Protein AF-A0A9D6VCC1-F1 (afdb_monomer)

Solvent-accessible surface area (backbone atoms only — not comparable to full-atom values): 8239 Å² total; per-residue (Å²): 127,81,84,72,57,68,67,58,56,52,49,52,53,50,49,52,58,48,49,54,53,50,43,65,62,48,61,59,62,70,63,57,88,61,86,64,88,93,74,72,74,78,80,61,30,59,60,50,24,53,55,35,50,54,49,40,58,56,40,50,55,49,25,52,51,40,66,73,38,88,84,47,63,76,58,48,32,61,27,40,44,31,45,36,54,28,47,48,44,54,25,48,55,24,45,44,53,32,51,28,71,74,70,38,72,79,76,58,47,70,68,57,52,55,51,53,47,53,52,32,52,54,32,45,53,52,24,48,54,37,48,54,52,38,54,52,50,59,55,54,79,66,54,77,84,86,127

Sequence (147 aa):
MPDLPDELIRINSILHEYVAIHDAIFKFAWRKAIPIPGLFKPTDFGAHFKGLSRLVSKLAALSSALKENAEALEGSHQYAAALLDTIQALREICRRFYEKSQGHLSKYPMAEYNADLKVYEGLLNKCQELGVALNRQLHKDSVPPEN

Nearest PDB structures (foldseek):
  2hfi-assembly1_A  TM=5.294E-01  e=3.316E+00  Bacillus subtilis
  8dt0-assembly1_A  TM=5.222E-01  e=4.121E+00  synthetic construct
  8dt0-assembly2_B  TM=4.570E-01  e=2.033E+00  synthetic construct
  2im8-assembly1_A  TM=3.811E-01  e=3.140E+00  Bacillus subtilis

Radius of gyration: 18.37 Å; Cα contacts (8 Å, |Δi|>4): 101; chains: 1; bounding box: 48×26×66 Å

Structure (mmCIF, N/CA/C/O backbone):
data_AF-A0A9D6VCC1-F1
#
_entry.id   AF-A0A9D6VCC1-F1
#
loop_
_atom_site.group_PDB
_atom_site.id
_atom_site.type_symbol
_atom_site.label_atom_id
_atom_site.label_alt_id
_atom_site.label_comp_id
_atom_site.label_asym_id
_atom_site.label_entity_id
_atom_site.label_seq_id
_atom_site.pdbx_PDB_ins_code
_atom_site.Cartn_x
_atom_site.Cartn_y
_atom_site.Cartn_z
_atom_site.occupancy
_atom_site.B_iso_or_equiv
_atom_site.auth_seq_id
_atom_site.auth_comp_id
_atom_site.auth_asym_id
_atom_site.auth_atom_id
_atom_site.pdbx_PDB_model_num
ATOM 1 N N . MET A 1 1 ? -8.879 -8.492 27.481 1.00 44.53 1 MET A N 1
ATOM 2 C CA . MET A 1 1 ? -8.611 -7.723 26.251 1.00 44.53 1 MET A CA 1
ATOM 3 C C . MET A 1 1 ? -9.981 -7.411 25.686 1.00 44.53 1 MET A C 1
ATOM 5 O O . MET A 1 1 ? -10.725 -8.377 25.561 1.00 44.53 1 MET A O 1
ATOM 9 N N . PRO A 1 2 ? -10.384 -6.145 25.497 1.00 50.12 2 PRO A N 1
ATOM 10 C CA . PRO A 1 2 ? -11.652 -5.879 24.825 1.00 50.12 2 PRO A CA 1
ATOM 11 C C . PRO A 1 2 ? -11.616 -6.564 23.456 1.00 50.12 2 PRO A C 1
ATOM 13 O O . PRO A 1 2 ? -10.573 -6.548 22.792 1.00 50.12 2 PRO A O 1
ATOM 16 N N . ASP A 1 3 ? -12.708 -7.229 23.086 1.00 62.19 3 ASP A N 1
ATOM 17 C CA . ASP A 1 3 ? -12.829 -7.822 21.759 1.00 62.19 3 ASP A CA 1
ATOM 18 C C . ASP A 1 3 ? -12.707 -6.692 20.731 1.00 62.19 3 ASP A C 1
ATOM 20 O O . ASP A 1 3 ? -13.475 -5.730 20.737 1.00 62.19 3 ASP A O 1
ATOM 24 N N . LEU A 1 4 ? -11.666 -6.762 19.898 1.00 67.44 4 LEU A N 1
ATOM 25 C CA . LEU A 1 4 ? -11.484 -5.821 18.799 1.00 67.44 4 LEU A CA 1
ATOM 26 C C . LEU A 1 4 ? -12.641 -6.006 17.808 1.00 67.44 4 LEU A C 1
ATOM 28 O O . LEU A 1 4 ? -12.948 -7.152 17.478 1.00 67.44 4 LEU A O 1
ATOM 32 N N . PRO A 1 5 ? -13.224 -4.919 17.275 1.00 79.31 5 PRO A N 1
ATOM 33 C CA . PRO A 1 5 ? -14.204 -5.004 16.200 1.00 79.31 5 PRO A CA 1
ATOM 34 C C . PRO A 1 5 ? -13.707 -5.900 15.058 1.00 79.31 5 PRO A C 1
ATOM 36 O O . PRO A 1 5 ? -12.562 -5.763 14.606 1.00 79.31 5 PRO A O 1
ATOM 39 N N . ASP A 1 6 ? -14.566 -6.797 14.573 1.00 85.12 6 ASP A N 1
ATOM 40 C CA . ASP A 1 6 ? -14.238 -7.767 13.521 1.00 85.12 6 ASP A CA 1
ATOM 41 C C . ASP A 1 6 ? -13.674 -7.088 12.261 1.00 85.12 6 ASP A C 1
ATOM 43 O O . ASP A 1 6 ? -12.774 -7.613 11.595 1.00 85.12 6 ASP A O 1
ATOM 47 N N . GLU A 1 7 ? -14.158 -5.890 11.934 1.00 86.62 7 GLU A N 1
ATOM 48 C CA . GLU A 1 7 ? -13.666 -5.072 10.832 1.00 86.62 7 GLU A CA 1
ATOM 49 C C . GLU A 1 7 ? -12.204 -4.665 11.029 1.00 86.62 7 GLU A C 1
ATOM 51 O O . GLU A 1 7 ? -11.421 -4.745 10.080 1.00 86.62 7 GLU A O 1
ATOM 56 N N . LEU A 1 8 ? -11.802 -4.284 12.245 1.00 86.25 8 LEU A N 1
ATOM 57 C CA . LEU A 1 8 ? -10.421 -3.900 12.552 1.00 86.25 8 LEU A CA 1
ATOM 58 C C . LEU A 1 8 ? -9.475 -5.102 12.485 1.00 86.25 8 LEU A C 1
ATOM 60 O O . LEU A 1 8 ? -8.366 -4.977 11.961 1.00 86.25 8 LEU A O 1
ATOM 64 N N . ILE A 1 9 ? -9.924 -6.283 12.918 1.00 89.19 9 ILE A N 1
ATOM 65 C CA . ILE A 1 9 ? -9.161 -7.533 12.773 1.00 89.19 9 ILE A CA 1
ATOM 66 C C . ILE A 1 9 ? -8.928 -7.841 11.287 1.00 89.19 9 ILE A C 1
ATOM 68 O O . ILE A 1 9 ? -7.806 -8.150 10.868 1.00 89.19 9 ILE A O 1
ATOM 72 N N . ARG A 1 10 ? -9.971 -7.710 10.459 1.00 92.62 10 ARG A N 1
ATOM 73 C CA . ARG A 1 10 ? -9.881 -7.927 9.006 1.00 92.62 10 ARG A CA 1
ATOM 74 C C . ARG A 1 10 ? -8.990 -6.892 8.322 1.00 92.62 10 ARG A C 1
ATOM 76 O O . ARG A 1 10 ? -8.197 -7.263 7.456 1.00 92.62 10 ARG A O 1
ATOM 83 N N . ILE A 1 11 ? -9.070 -5.622 8.718 1.00 93.06 11 ILE A N 1
ATOM 84 C CA . ILE A 1 11 ? -8.183 -4.562 8.217 1.00 93.06 11 ILE A CA 1
ATOM 85 C C . ILE A 1 11 ? -6.729 -4.860 8.585 1.00 93.06 11 ILE A C 1
ATOM 87 O O . ILE A 1 11 ? -5.858 -4.750 7.725 1.00 93.06 11 ILE A O 1
ATOM 91 N N . ASN A 1 12 ? -6.457 -5.311 9.812 1.00 92.75 12 ASN A N 1
ATOM 92 C CA . ASN A 1 12 ? -5.107 -5.690 10.221 1.00 92.75 12 ASN A CA 1
ATOM 93 C C . ASN A 1 12 ? -4.568 -6.873 9.393 1.00 92.75 12 ASN A C 1
ATOM 95 O O . ASN A 1 12 ? -3.413 -6.870 8.967 1.00 92.75 12 ASN A O 1
ATOM 99 N N . SER A 1 13 ? -5.409 -7.861 9.077 1.00 94.50 13 SER A N 1
ATOM 100 C CA . SER A 1 13 ? -5.031 -8.948 8.163 1.00 94.50 13 SER A CA 1
ATOM 101 C C . SER A 1 13 ? -4.672 -8.430 6.759 1.00 94.50 13 SER A C 1
ATOM 103 O O . SER A 1 13 ? -3.646 -8.828 6.204 1.00 94.50 13 SER A O 1
ATOM 105 N N . ILE A 1 14 ? -5.452 -7.488 6.214 1.00 95.62 14 ILE A N 1
ATOM 106 C CA . ILE A 1 14 ? -5.156 -6.826 4.931 1.00 95.62 14 ILE A CA 1
ATOM 107 C C . ILE A 1 14 ? -3.841 -6.045 5.000 1.00 95.62 14 ILE A C 1
ATOM 109 O O . ILE A 1 14 ? -3.051 -6.117 4.058 1.00 95.62 14 ILE A O 1
ATOM 113 N N . LEU A 1 15 ? -3.582 -5.333 6.101 1.00 95.31 15 LEU A N 1
ATOM 114 C CA . LEU A 1 15 ? -2.333 -4.608 6.321 1.00 95.31 15 LEU A CA 1
ATOM 115 C C . LEU A 1 15 ? -1.129 -5.554 6.254 1.00 95.31 15 LEU A C 1
ATOM 117 O O . LEU A 1 15 ? -0.155 -5.244 5.573 1.00 95.31 15 LEU A O 1
ATOM 121 N N . HIS A 1 16 ? -1.197 -6.724 6.893 1.00 95.50 16 HIS A N 1
ATOM 122 C CA . HIS A 1 16 ? -0.121 -7.716 6.827 1.00 95.50 16 HIS A CA 1
ATOM 123 C C . HIS A 1 16 ? 0.115 -8.239 5.403 1.00 95.50 16 HIS A C 1
ATOM 125 O O . HIS A 1 16 ? 1.266 -8.320 4.965 1.00 95.50 16 HIS A O 1
ATOM 131 N N . GLU A 1 17 ? -0.949 -8.559 4.656 1.00 96.19 17 GLU A N 1
ATOM 132 C CA . GLU A 1 17 ? -0.831 -8.962 3.246 1.00 96.19 17 GLU A CA 1
ATOM 133 C C . GLU A 1 17 ? -0.209 -7.844 2.391 1.00 96.19 17 GLU A C 1
ATOM 135 O O . GLU A 1 17 ? 0.655 -8.100 1.548 1.00 96.19 17 GLU A O 1
ATOM 140 N N . TYR A 1 18 ? -0.622 -6.598 2.622 1.00 95.81 18 TYR A N 1
ATOM 141 C CA . TYR A 1 18 ? -0.080 -5.424 1.948 1.00 95.81 18 TYR A CA 1
ATOM 142 C C . TYR A 1 18 ? 1.409 -5.221 2.253 1.00 95.81 18 TYR A C 1
ATOM 144 O O . TYR A 1 18 ? 2.197 -5.078 1.319 1.00 95.81 18 TYR A O 1
ATOM 152 N N . VAL A 1 19 ? 1.815 -5.267 3.527 1.00 93.31 19 VAL A N 1
ATOM 153 C CA . VAL A 1 19 ? 3.217 -5.113 3.949 1.00 93.31 19 VAL A CA 1
ATOM 154 C C . VAL A 1 19 ? 4.097 -6.186 3.313 1.00 93.31 19 VAL A C 1
ATOM 156 O O . VAL A 1 19 ? 5.195 -5.883 2.859 1.00 93.31 19 VAL A O 1
ATOM 159 N N . ALA A 1 20 ? 3.611 -7.424 3.189 1.00 93.12 20 ALA A N 1
ATOM 160 C CA . ALA A 1 20 ? 4.353 -8.482 2.508 1.00 93.12 20 ALA A CA 1
ATOM 161 C C . ALA A 1 20 ? 4.605 -8.164 1.020 1.00 93.12 20 ALA A C 1
ATOM 163 O O . ALA A 1 20 ? 5.705 -8.403 0.517 1.00 93.12 20 ALA A O 1
ATOM 164 N N . ILE A 1 21 ? 3.615 -7.601 0.315 1.00 92.19 21 ILE A N 1
ATOM 165 C CA . ILE A 1 21 ? 3.773 -7.158 -1.081 1.00 92.19 21 ILE A CA 1
ATOM 166 C C . ILE A 1 21 ? 4.713 -5.950 -1.164 1.00 92.19 21 ILE A C 1
ATOM 168 O O . ILE A 1 21 ? 5.610 -5.935 -2.005 1.00 92.19 21 ILE A O 1
ATOM 172 N N . HIS A 1 22 ? 4.530 -4.965 -0.286 1.00 91.00 22 HIS A N 1
ATOM 173 C CA . HIS A 1 22 ? 5.386 -3.788 -0.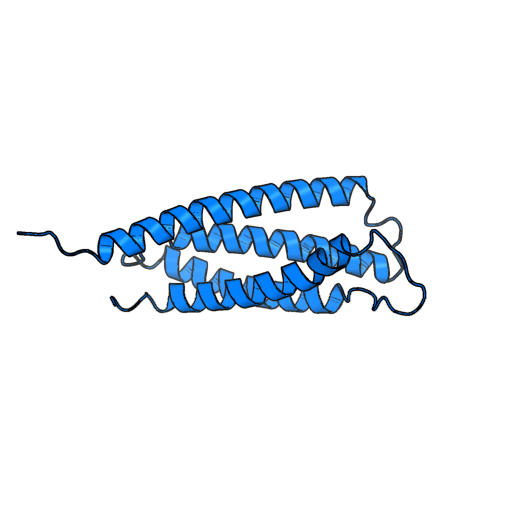190 1.00 91.00 22 HIS A CA 1
ATOM 174 C C . HIS A 1 22 ? 6.856 -4.181 -0.002 1.00 91.00 22 HIS A C 1
ATOM 176 O O . HIS A 1 22 ? 7.724 -3.775 -0.776 1.00 91.00 22 HIS A O 1
ATOM 182 N N . ASP A 1 23 ? 7.135 -5.043 0.972 1.00 88.94 23 ASP A N 1
ATOM 183 C CA . ASP A 1 23 ? 8.474 -5.554 1.236 1.00 88.94 23 ASP A CA 1
ATOM 184 C C . ASP A 1 23 ? 9.024 -6.326 0.037 1.00 88.94 23 ASP A C 1
ATOM 186 O O . ASP A 1 23 ? 10.183 -6.144 -0.328 1.00 88.94 23 ASP A O 1
ATOM 190 N N . ALA A 1 24 ? 8.221 -7.159 -0.627 1.00 87.19 24 ALA A N 1
ATOM 191 C CA . ALA A 1 24 ? 8.675 -7.875 -1.818 1.00 87.19 24 ALA A CA 1
ATOM 192 C C . ALA A 1 24 ? 9.140 -6.921 -2.938 1.00 87.19 24 ALA A C 1
ATOM 194 O O . ALA A 1 24 ? 10.114 -7.224 -3.631 1.00 87.19 24 ALA A O 1
ATOM 195 N N . ILE A 1 25 ? 8.494 -5.758 -3.076 1.00 85.06 25 ILE A N 1
ATOM 196 C CA . ILE A 1 25 ? 8.843 -4.729 -4.063 1.00 85.06 25 ILE A CA 1
ATOM 197 C C . ILE A 1 25 ? 10.093 -3.945 -3.626 1.00 85.06 25 ILE A C 1
ATOM 199 O O . ILE A 1 25 ? 11.047 -3.827 -4.399 1.00 85.06 25 ILE A O 1
ATOM 203 N N . PHE A 1 26 ? 10.126 -3.434 -2.391 1.00 81.62 26 PHE A N 1
ATOM 204 C CA . PHE A 1 26 ? 11.133 -2.454 -1.961 1.00 81.62 26 PHE A CA 1
ATOM 205 C C . PHE A 1 26 ? 12.325 -3.047 -1.188 1.00 81.62 26 PHE A C 1
ATOM 207 O O . PHE A 1 26 ? 13.453 -2.569 -1.335 1.00 81.62 26 PHE A O 1
ATOM 214 N N . LYS A 1 27 ? 12.148 -4.137 -0.429 1.00 70.44 27 LYS A N 1
ATOM 215 C CA . LYS A 1 27 ? 13.213 -4.756 0.394 1.00 70.44 27 LYS A CA 1
ATOM 216 C C . LYS A 1 27 ? 14.358 -5.319 -0.446 1.00 70.44 27 LYS A C 1
ATOM 218 O O . LYS A 1 27 ? 15.510 -5.301 -0.013 1.00 70.44 27 LYS A O 1
ATOM 223 N N . PHE A 1 28 ? 14.065 -5.803 -1.655 1.00 54.50 28 PHE A N 1
ATOM 224 C CA . PHE A 1 28 ? 15.088 -6.237 -2.612 1.00 54.50 28 PHE A CA 1
ATOM 225 C C . PHE A 1 28 ? 15.675 -5.079 -3.424 1.00 54.50 28 PHE A C 1
ATOM 227 O O . PHE A 1 28 ? 16.844 -5.152 -3.799 1.00 54.50 28 PHE A O 1
ATOM 234 N N . ALA A 1 29 ? 14.918 -4.001 -3.658 1.00 51.69 29 ALA A N 1
ATOM 235 C CA . ALA A 1 29 ? 15.413 -2.811 -4.349 1.00 51.69 29 ALA A CA 1
ATOM 236 C C . ALA A 1 29 ? 16.504 -2.081 -3.541 1.00 51.69 29 ALA A C 1
ATOM 238 O O . ALA A 1 29 ? 17.466 -1.594 -4.127 1.00 51.69 29 ALA A O 1
ATOM 239 N N . TRP A 1 30 ? 16.433 -2.101 -2.204 1.00 44.31 30 TRP A N 1
ATOM 240 C CA . TRP A 1 30 ? 17.467 -1.540 -1.320 1.00 44.31 30 TRP A CA 1
ATOM 241 C C . TRP A 1 30 ? 18.741 -2.391 -1.185 1.00 44.31 30 TRP A C 1
ATOM 243 O O . TRP A 1 30 ? 19.810 -1.855 -0.911 1.00 44.31 30 TRP A O 1
ATOM 253 N N . ARG A 1 31 ? 18.686 -3.707 -1.436 1.00 46.19 31 ARG A N 1
ATOM 254 C CA . ARG A 1 31 ? 19.890 -4.570 -1.425 1.00 46.19 31 ARG A CA 1
ATOM 255 C C . ARG A 1 31 ? 20.734 -4.462 -2.706 1.00 46.19 31 ARG A C 1
ATOM 257 O O . ARG A 1 31 ? 21.787 -5.086 -2.795 1.00 46.19 31 ARG A O 1
ATOM 264 N N . LYS A 1 32 ? 20.304 -3.671 -3.699 1.00 44.25 32 LYS A N 1
ATOM 265 C CA . LYS A 1 32 ? 20.945 -3.526 -5.021 1.00 44.25 32 LYS A CA 1
ATOM 266 C C . LYS A 1 32 ? 22.086 -2.500 -5.092 1.00 44.25 32 LYS A C 1
ATOM 268 O O . LYS A 1 32 ? 22.389 -2.010 -6.174 1.00 44.25 32 LYS A O 1
ATOM 273 N N . ALA A 1 33 ? 22.790 -2.236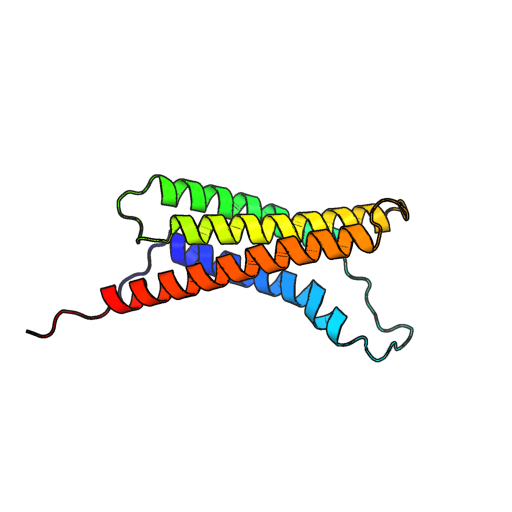 -3.993 1.00 48.53 33 ALA A N 1
ATOM 274 C CA . ALA A 1 33 ? 24.106 -1.600 -4.095 1.00 48.53 33 ALA A CA 1
ATOM 275 C C . ALA A 1 33 ? 25.170 -2.537 -4.722 1.00 48.53 33 ALA A C 1
ATOM 277 O O . ALA A 1 33 ? 26.250 -2.072 -5.069 1.00 48.53 33 ALA A O 1
ATOM 278 N N . ILE A 1 34 ? 24.881 -3.839 -4.904 1.00 41.84 34 ILE A N 1
ATOM 279 C CA . ILE A 1 34 ? 25.792 -4.793 -5.560 1.00 41.84 34 ILE A CA 1
ATOM 280 C C . ILE A 1 34 ? 25.019 -5.661 -6.576 1.00 41.84 34 ILE A C 1
ATOM 282 O O . ILE A 1 34 ? 24.259 -6.548 -6.177 1.00 41.84 34 ILE A O 1
ATOM 286 N N . PRO A 1 35 ? 25.175 -5.437 -7.893 1.00 42.38 35 PRO A N 1
ATOM 287 C CA . PRO A 1 35 ? 24.575 -6.288 -8.911 1.00 42.38 35 PRO A CA 1
ATOM 288 C C . PRO A 1 35 ? 25.430 -7.548 -9.138 1.00 42.38 35 PRO A C 1
ATOM 290 O O . PRO A 1 35 ? 26.470 -7.487 -9.781 1.00 42.38 35 PRO A O 1
ATOM 293 N N . ILE A 1 36 ? 24.980 -8.706 -8.639 1.00 48.41 36 ILE A N 1
ATOM 294 C CA . ILE A 1 36 ? 25.473 -10.031 -9.054 1.00 48.41 36 ILE A CA 1
ATOM 295 C C . ILE A 1 36 ? 24.643 -10.524 -10.261 1.00 48.41 36 ILE A C 1
ATOM 297 O O . ILE A 1 36 ? 23.439 -10.765 -10.111 1.00 48.41 36 ILE A O 1
ATOM 301 N N . PRO A 1 37 ? 25.238 -10.684 -11.458 1.00 40.41 37 PRO A N 1
ATOM 302 C CA . PRO A 1 37 ? 24.552 -11.236 -12.627 1.00 40.41 37 PRO A CA 1
ATOM 303 C C . PRO A 1 37 ? 24.026 -12.660 -12.359 1.00 40.41 37 PRO A C 1
ATOM 305 O O . PRO A 1 37 ? 24.750 -13.494 -11.827 1.00 40.41 37 PRO A O 1
ATOM 308 N N . GLY A 1 38 ? 22.770 -12.950 -12.725 1.00 45.62 38 GLY A N 1
ATOM 309 C CA . GLY A 1 38 ? 22.192 -14.308 -12.684 1.00 45.62 38 GLY A CA 1
ATOM 310 C C . GLY A 1 38 ? 21.394 -14.702 -11.429 1.00 45.62 38 GLY A C 1
ATOM 311 O O . GLY A 1 38 ? 20.711 -15.721 -11.461 1.00 45.62 38 GLY A O 1
ATOM 312 N N . LEU A 1 39 ? 21.405 -13.900 -10.353 1.00 49.41 39 LEU A N 1
ATOM 313 C CA . LEU A 1 39 ? 20.657 -14.189 -9.108 1.00 49.41 39 LEU A CA 1
ATOM 314 C C . LEU A 1 39 ? 19.410 -13.316 -8.890 1.00 49.41 39 LEU A C 1
ATOM 316 O O . LEU A 1 39 ? 18.613 -13.584 -7.989 1.00 49.41 39 LEU A O 1
ATOM 320 N N . PHE A 1 40 ? 19.206 -12.274 -9.699 1.00 52.72 40 PHE A N 1
ATOM 321 C CA . PHE A 1 40 ? 18.034 -11.412 -9.564 1.00 52.72 40 PHE A CA 1
ATOM 322 C C . PHE A 1 40 ? 16.841 -12.009 -10.300 1.00 52.72 40 PHE A C 1
ATOM 324 O O . PHE A 1 40 ? 16.733 -11.892 -11.520 1.00 52.72 40 PHE A O 1
ATOM 331 N N . LYS A 1 41 ? 15.906 -12.596 -9.545 1.00 56.09 41 LYS A N 1
ATOM 332 C CA . LYS A 1 41 ? 14.553 -12.812 -10.060 1.00 56.09 41 LYS A CA 1
ATOM 333 C C . LYS A 1 41 ? 13.960 -11.447 -10.440 1.00 56.09 41 LYS A C 1
ATOM 335 O O . LYS A 1 41 ? 13.975 -10.542 -9.600 1.00 56.09 41 LYS A O 1
ATOM 340 N N . PRO A 1 42 ? 13.465 -11.273 -11.676 1.00 67.62 42 PRO A N 1
ATOM 341 C CA . PRO A 1 42 ? 12.701 -10.089 -12.037 1.00 67.62 42 PRO A CA 1
ATOM 342 C C . PRO A 1 42 ? 11.509 -9.952 -11.087 1.00 67.62 42 PRO A C 1
ATOM 344 O O . PRO A 1 42 ? 10.834 -10.941 -10.802 1.00 67.62 42 PRO A O 1
ATOM 347 N N . THR A 1 43 ? 11.255 -8.744 -10.587 1.00 78.62 43 THR A N 1
ATOM 348 C CA . THR A 1 43 ? 10.045 -8.466 -9.809 1.00 78.62 43 THR A CA 1
ATOM 349 C C . THR A 1 43 ? 8.826 -8.690 -10.704 1.00 78.62 43 THR A C 1
ATOM 351 O O . THR A 1 43 ? 8.689 -8.036 -11.739 1.00 78.62 43 THR A O 1
ATOM 354 N N . ASP A 1 44 ? 7.939 -9.609 -10.318 1.00 86.06 44 ASP A N 1
ATOM 355 C CA . ASP A 1 44 ? 6.690 -9.863 -11.040 1.00 86.06 44 ASP A CA 1
ATOM 356 C C . ASP A 1 44 ? 5.632 -8.824 -10.644 1.00 86.06 44 ASP A C 1
ATOM 358 O O . ASP A 1 44 ? 4.772 -9.036 -9.784 1.00 86.06 44 ASP A O 1
ATOM 362 N N . PHE A 1 45 ? 5.705 -7.661 -11.290 1.00 88.25 45 PHE A N 1
ATOM 363 C CA . PHE A 1 45 ? 4.744 -6.578 -11.088 1.00 88.25 45 PHE A CA 1
ATOM 364 C C . PHE A 1 45 ? 3.308 -6.967 -11.471 1.00 88.25 45 PHE A C 1
ATOM 366 O O . PHE A 1 45 ? 2.365 -6.392 -10.928 1.00 88.25 45 PHE A O 1
ATOM 373 N N . GLY A 1 46 ? 3.118 -7.962 -12.345 1.00 89.94 46 GLY A N 1
ATOM 374 C CA . GLY A 1 46 ? 1.795 -8.468 -12.709 1.00 89.94 46 GLY A CA 1
ATOM 375 C C . GLY A 1 46 ? 1.140 -9.233 -11.558 1.00 89.94 46 GLY A C 1
ATOM 376 O O . GLY A 1 46 ? -0.032 -9.002 -11.241 1.00 89.94 46 GLY A O 1
ATOM 377 N N . ALA A 1 47 ? 1.897 -10.099 -10.881 1.00 92.94 47 ALA A N 1
ATOM 378 C CA . ALA A 1 47 ? 1.440 -10.787 -9.675 1.00 92.94 47 ALA A CA 1
ATOM 379 C C . ALA A 1 47 ? 1.129 -9.799 -8.540 1.00 92.94 47 ALA A C 1
ATOM 381 O O . ALA A 1 47 ? 0.062 -9.886 -7.924 1.00 92.94 47 ALA A O 1
ATOM 382 N N . HIS A 1 48 ? 2.005 -8.816 -8.304 1.00 93.19 48 HIS A N 1
ATOM 383 C CA . HIS A 1 48 ? 1.777 -7.786 -7.286 1.00 93.19 48 HIS A CA 1
ATOM 384 C C . HIS A 1 48 ? 0.553 -6.918 -7.598 1.00 93.19 48 HIS A C 1
ATOM 386 O O . HIS A 1 48 ? -0.272 -6.698 -6.713 1.00 93.19 48 HIS A O 1
ATOM 392 N N . PHE A 1 49 ? 0.357 -6.504 -8.854 1.00 94.31 49 PHE A N 1
ATOM 393 C CA . PHE A 1 49 ? -0.839 -5.772 -9.280 1.00 94.31 49 PHE A CA 1
ATOM 394 C C . PHE A 1 49 ? -2.134 -6.548 -8.993 1.00 94.31 49 PHE A C 1
ATOM 396 O O . PHE A 1 49 ? -3.092 -5.977 -8.463 1.00 94.31 49 PHE A O 1
ATOM 403 N N . LYS A 1 50 ? -2.174 -7.853 -9.295 1.00 95.62 50 LYS A N 1
ATOM 404 C CA . LYS A 1 50 ? -3.331 -8.714 -8.989 1.00 95.62 50 LYS A CA 1
ATOM 405 C C . LYS A 1 50 ? -3.565 -8.833 -7.482 1.00 95.62 50 LYS A C 1
ATOM 407 O O . LYS A 1 50 ? -4.701 -8.689 -7.033 1.00 95.62 50 LYS A O 1
ATOM 412 N N . GLY A 1 51 ? -2.499 -9.047 -6.708 1.00 96.69 51 GLY A N 1
ATOM 413 C CA . GLY A 1 51 ? -2.556 -9.111 -5.246 1.00 96.69 51 GLY A CA 1
ATOM 414 C C . GLY A 1 51 ? -3.122 -7.828 -4.638 1.00 96.69 51 GLY A C 1
ATOM 415 O O . GLY A 1 51 ? -4.100 -7.878 -3.897 1.00 96.69 51 GLY A O 1
ATOM 416 N N . LEU A 1 52 ? -2.583 -6.674 -5.032 1.00 97.38 52 LEU A N 1
ATOM 417 C CA . LEU A 1 52 ? -3.043 -5.367 -4.561 1.00 97.38 52 LEU A CA 1
ATOM 418 C C . LEU A 1 52 ? -4.478 -5.069 -5.013 1.00 97.38 52 LEU A C 1
ATOM 420 O O . LEU A 1 52 ? -5.264 -4.566 -4.222 1.00 97.38 52 LEU A O 1
ATOM 424 N N . SER A 1 53 ? -4.868 -5.442 -6.237 1.00 97.19 53 SER A N 1
ATOM 425 C CA . SER A 1 53 ? -6.255 -5.294 -6.712 1.00 97.19 53 SER A CA 1
ATOM 426 C C . SER A 1 53 ? -7.249 -6.045 -5.825 1.00 97.19 53 SER A C 1
ATOM 428 O O . SER A 1 53 ? -8.285 -5.495 -5.461 1.00 97.19 53 SER A O 1
ATOM 430 N N . ARG A 1 54 ? -6.910 -7.275 -5.416 1.00 97.62 54 ARG A N 1
ATOM 431 C CA . ARG A 1 54 ? -7.721 -8.050 -4.468 1.00 97.62 54 ARG A CA 1
ATOM 432 C C . ARG A 1 54 ? -7.842 -7.342 -3.117 1.00 97.62 54 ARG A C 1
ATOM 434 O O . ARG A 1 54 ? -8.933 -7.313 -2.554 1.00 97.62 54 ARG A O 1
ATOM 441 N N . LEU A 1 55 ? -6.741 -6.797 -2.593 1.00 97.56 55 LEU A N 1
ATOM 442 C CA . LEU A 1 55 ? -6.747 -6.068 -1.319 1.00 97.56 55 LEU A CA 1
ATOM 443 C C . LEU A 1 55 ? -7.599 -4.797 -1.396 1.00 97.56 55 LEU A C 1
ATOM 445 O O . LEU A 1 55 ? -8.408 -4.575 -0.502 1.00 97.56 55 LEU A O 1
ATOM 449 N N . VAL A 1 56 ? -7.492 -4.027 -2.485 1.00 97.56 56 VAL A N 1
ATOM 450 C CA . VAL A 1 56 ? -8.328 -2.841 -2.742 1.00 97.56 56 VAL A CA 1
ATOM 451 C C . VAL A 1 56 ? -9.811 -3.199 -2.696 1.00 97.56 56 VAL A C 1
ATOM 453 O O . VAL A 1 56 ? -10.566 -2.538 -1.991 1.00 97.56 56 VAL A O 1
ATOM 456 N N . SER A 1 57 ? -10.240 -4.260 -3.387 1.00 96.44 57 SER A N 1
ATOM 457 C CA . SER A 1 57 ? -11.650 -4.675 -3.378 1.00 96.44 57 SER A CA 1
ATOM 458 C C . SER A 1 57 ? -12.139 -5.083 -1.985 1.00 96.44 57 SER A C 1
ATOM 460 O O . SER A 1 57 ? -13.225 -4.675 -1.580 1.00 96.44 57 SER A O 1
ATOM 462 N N . LYS A 1 58 ? -11.341 -5.857 -1.234 1.00 95.50 58 LYS A N 1
ATOM 463 C CA . LYS A 1 58 ? -11.686 -6.259 0.142 1.00 95.50 58 LYS A CA 1
ATOM 464 C C . LYS A 1 58 ? -11.782 -5.049 1.076 1.00 95.50 58 LYS A C 1
ATOM 466 O O . LYS A 1 58 ? -12.731 -4.942 1.845 1.00 95.50 58 LYS A O 1
ATOM 471 N N . LEU A 1 59 ? -10.800 -4.151 1.011 1.00 95.44 59 LEU A N 1
ATOM 472 C CA . LEU A 1 59 ? -10.711 -3.005 1.908 1.00 95.44 59 LEU A CA 1
ATOM 473 C C . LEU A 1 59 ? -11.750 -1.929 1.583 1.00 95.44 59 LEU A C 1
ATOM 475 O O . LEU A 1 59 ? -12.259 -1.304 2.503 1.00 95.44 59 LEU A O 1
ATOM 479 N N . ALA A 1 60 ? -12.119 -1.752 0.312 1.00 94.69 60 ALA A N 1
ATOM 480 C CA . ALA A 1 60 ? -13.201 -0.850 -0.077 1.00 94.69 60 ALA A CA 1
ATOM 481 C C . ALA A 1 60 ? -14.530 -1.250 0.579 1.00 94.69 60 ALA A C 1
ATOM 483 O O . ALA A 1 60 ? -15.192 -0.405 1.174 1.00 94.69 60 ALA A O 1
ATOM 484 N N . ALA A 1 61 ? -14.873 -2.543 0.556 1.00 93.44 61 ALA A N 1
ATOM 485 C CA . ALA A 1 61 ? -16.075 -3.044 1.219 1.00 93.44 61 ALA A CA 1
ATOM 486 C C . ALA A 1 61 ? -16.048 -2.803 2.741 1.00 93.44 61 ALA A C 1
ATOM 488 O O . ALA A 1 61 ? -17.038 -2.347 3.307 1.00 93.44 61 ALA A O 1
ATOM 489 N N . LEU A 1 62 ? -14.907 -3.052 3.396 1.00 92.69 62 LEU A N 1
ATOM 490 C CA . LEU A 1 62 ? -14.744 -2.805 4.836 1.00 92.69 62 LEU A CA 1
ATOM 491 C C . LEU A 1 62 ? -14.790 -1.313 5.185 1.00 92.69 62 LEU A C 1
ATOM 493 O O . LEU A 1 62 ? -15.405 -0.933 6.174 1.00 92.69 62 LEU A O 1
ATOM 497 N N . SER A 1 63 ? -14.164 -0.458 4.374 1.00 92.38 63 SER A N 1
ATOM 498 C CA . SER A 1 63 ? -14.173 0.992 4.579 1.00 92.38 63 SER A CA 1
ATOM 499 C C . SER A 1 63 ? -15.588 1.561 4.461 1.00 92.38 63 SER A C 1
ATOM 501 O O . SER A 1 63 ? -15.967 2.395 5.284 1.00 92.38 63 SER A O 1
ATOM 503 N N . SER A 1 64 ? -16.384 1.083 3.497 1.00 90.75 64 SER A N 1
ATOM 504 C CA . SER A 1 64 ? -17.804 1.431 3.377 1.00 90.75 64 SER A CA 1
ATOM 505 C C . SER A 1 64 ? -18.616 0.955 4.582 1.00 90.75 64 SER A C 1
ATOM 507 O O . SER A 1 64 ? -19.341 1.758 5.158 1.00 90.75 64 SER A O 1
ATOM 509 N N . ALA A 1 65 ? -18.435 -0.295 5.022 1.00 90.50 65 ALA A N 1
ATOM 510 C CA . ALA A 1 65 ? -19.127 -0.823 6.200 1.00 90.50 65 ALA A CA 1
ATOM 511 C C . ALA A 1 65 ? -18.813 -0.014 7.473 1.00 90.50 65 ALA A C 1
ATOM 513 O O . ALA A 1 65 ? -19.721 0.360 8.209 1.00 90.50 65 ALA A O 1
ATOM 514 N N . LEU A 1 66 ? -17.543 0.342 7.694 1.00 90.06 66 LEU A N 1
ATOM 515 C CA . LEU A 1 66 ? -17.131 1.191 8.819 1.00 90.06 66 LEU A CA 1
ATOM 516 C C . LEU A 1 66 ? -17.698 2.610 8.747 1.00 90.06 66 LEU A C 1
ATOM 518 O O . LEU A 1 66 ? -17.898 3.237 9.779 1.00 90.06 66 LEU A O 1
ATOM 522 N N . LYS A 1 67 ? -17.936 3.136 7.543 1.00 90.12 67 LYS A N 1
ATOM 523 C CA . LYS A 1 67 ? -18.538 4.462 7.367 1.00 90.12 67 LYS A CA 1
ATOM 524 C C . LYS A 1 67 ? -20.004 4.485 7.795 1.00 90.12 67 LYS A C 1
ATOM 526 O O . LYS A 1 67 ? -20.489 5.507 8.269 1.00 90.12 67 LYS A O 1
ATOM 531 N N . GLU A 1 68 ? -20.708 3.388 7.545 1.00 89.69 68 GLU A N 1
ATOM 532 C CA . GLU A 1 68 ? -22.141 3.240 7.812 1.00 89.69 68 GLU A CA 1
ATOM 533 C C . GLU A 1 68 ? -22.420 2.782 9.249 1.00 89.69 68 GLU A C 1
ATOM 535 O O . GLU A 1 68 ? -23.520 2.988 9.760 1.00 89.69 68 GLU A O 1
ATOM 540 N N . ASN A 1 69 ? -21.425 2.197 9.919 1.00 86.50 69 ASN A N 1
ATOM 541 C CA . ASN A 1 69 ? -21.543 1.728 11.289 1.00 86.50 69 ASN A CA 1
ATOM 542 C C . ASN A 1 69 ? -21.335 2.876 12.298 1.00 86.50 69 ASN A C 1
ATOM 544 O O . ASN A 1 69 ? -20.215 3.323 12.531 1.00 86.50 69 ASN A O 1
ATOM 548 N N . ALA A 1 70 ? -22.424 3.323 12.931 1.00 78.69 70 ALA A N 1
ATOM 549 C CA . ALA A 1 70 ? -22.405 4.374 13.953 1.00 78.69 70 ALA A CA 1
ATOM 550 C C . ALA A 1 70 ? -21.696 3.964 15.260 1.00 78.69 70 ALA A C 1
ATOM 552 O O . ALA A 1 70 ? -21.297 4.834 16.030 1.00 78.69 70 ALA A O 1
ATOM 553 N N . GLU A 1 71 ? -21.534 2.661 15.504 1.00 83.25 71 GLU A N 1
ATOM 554 C CA . GLU A 1 71 ? -20.813 2.098 16.653 1.00 83.25 71 GLU A CA 1
ATOM 555 C C . GLU A 1 71 ? -19.336 1.823 16.332 1.00 83.25 71 GLU A C 1
ATOM 557 O O . GLU A 1 71 ? -18.588 1.344 17.186 1.00 83.25 71 GLU A O 1
ATOM 562 N N . ALA A 1 72 ? -18.893 2.106 15.102 1.00 83.31 72 ALA A N 1
ATOM 563 C CA . ALA A 1 72 ? -17.498 1.941 14.740 1.00 83.31 72 ALA A CA 1
ATOM 564 C C . ALA A 1 72 ? -16.613 2.849 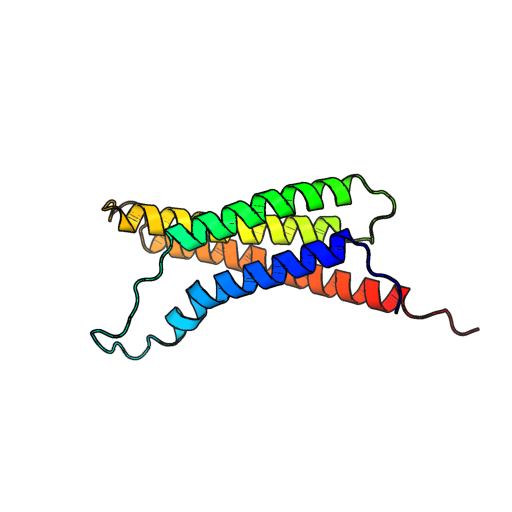15.598 1.00 83.31 72 ALA A C 1
ATOM 566 O O . ALA A 1 72 ? -16.910 4.026 15.813 1.00 83.31 72 ALA A O 1
ATOM 567 N N . LEU A 1 73 ? -15.476 2.297 16.029 1.00 86.38 73 LEU A N 1
ATOM 568 C CA . LEU A 1 73 ? -14.466 3.053 16.755 1.00 86.38 73 LEU A CA 1
ATOM 569 C C . LEU A 1 73 ? -14.099 4.318 15.972 1.00 86.38 73 LEU A C 1
ATOM 571 O O . LEU A 1 73 ? -13.879 4.260 14.755 1.00 86.38 73 LEU A O 1
ATOM 575 N N . GLU A 1 74 ? -14.016 5.450 16.665 1.00 88.44 74 GLU A N 1
ATOM 576 C CA . GLU A 1 74 ? -13.629 6.716 16.050 1.00 88.44 74 GLU A CA 1
ATOM 577 C C . GLU A 1 74 ? -12.316 6.551 15.257 1.00 88.44 74 GLU A C 1
ATOM 579 O O . GLU A 1 74 ? -11.453 5.741 15.582 1.00 88.44 74 GLU A O 1
ATOM 584 N N . GLY A 1 75 ? -12.185 7.237 14.122 1.00 89.94 75 GLY A N 1
ATOM 585 C CA . GLY A 1 75 ? -10.979 7.145 13.294 1.00 89.94 75 GLY A CA 1
ATOM 586 C C . GLY A 1 75 ? -10.814 5.846 12.488 1.00 89.94 75 GLY A C 1
ATOM 587 O O . GLY A 1 75 ? -9.990 5.824 11.570 1.00 89.94 75 GLY A O 1
ATOM 588 N N . SER A 1 76 ? -11.584 4.783 12.757 1.00 92.12 76 SER A N 1
ATOM 589 C CA . SER A 1 76 ? -11.464 3.492 12.055 1.00 92.12 76 SER A CA 1
ATOM 590 C C . SER A 1 76 ? -11.745 3.610 10.555 1.00 92.12 76 SER A C 1
ATOM 592 O O . SER A 1 76 ? -10.959 3.125 9.737 1.00 92.12 76 SER A O 1
ATOM 594 N N . HIS A 1 77 ? -12.813 4.317 10.173 1.00 93.81 77 HIS A N 1
ATOM 595 C CA . HIS A 1 77 ? -13.140 4.584 8.774 1.00 93.81 77 HIS A CA 1
ATOM 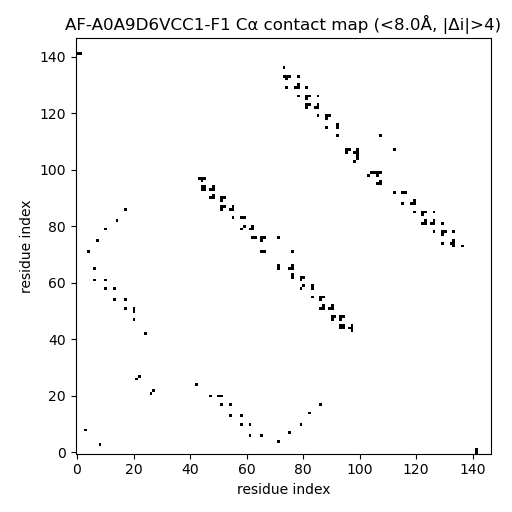596 C C . HIS A 1 77 ? -12.047 5.418 8.087 1.00 93.81 77 HIS A C 1
ATOM 598 O O . HIS A 1 77 ? -11.616 5.078 6.984 1.00 93.81 77 HIS A O 1
ATOM 604 N N . GLN A 1 78 ? -11.561 6.478 8.741 1.00 95.12 78 GLN A N 1
ATOM 605 C CA . GLN A 1 78 ? -10.515 7.356 8.210 1.00 95.12 78 GLN A CA 1
ATOM 606 C C . GLN A 1 78 ? -9.213 6.585 7.980 1.00 95.12 78 GLN A C 1
ATOM 608 O O . GLN A 1 78 ? -8.578 6.750 6.937 1.00 95.12 78 GLN A O 1
ATOM 613 N N . TYR A 1 79 ? -8.834 5.720 8.922 1.00 95.81 79 TYR A N 1
ATOM 614 C CA . TYR A 1 79 ? -7.683 4.836 8.781 1.00 95.81 79 TYR A CA 1
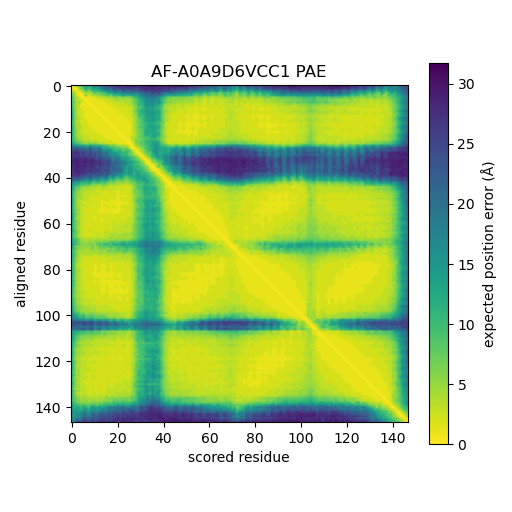ATOM 615 C C . TYR A 1 79 ? -7.870 3.844 7.625 1.00 95.81 79 TYR A C 1
ATOM 617 O O . TYR A 1 79 ? -6.997 3.739 6.764 1.00 95.81 79 TYR A O 1
ATOM 62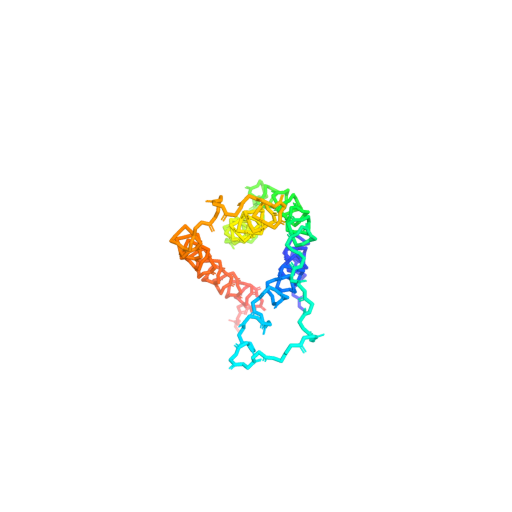5 N N . ALA A 1 80 ? -9.023 3.171 7.548 1.00 96.06 80 ALA A N 1
ATOM 626 C CA . ALA A 1 80 ? -9.326 2.225 6.474 1.00 96.06 80 ALA A CA 1
ATOM 627 C C . ALA A 1 80 ? -9.298 2.889 5.088 1.00 96.06 80 ALA A C 1
ATOM 629 O O . ALA A 1 80 ? -8.762 2.316 4.140 1.00 96.06 80 ALA A O 1
ATOM 630 N N . ALA A 1 81 ? -9.836 4.106 4.974 1.00 96.44 81 ALA A N 1
ATOM 631 C CA . ALA A 1 81 ? -9.811 4.895 3.747 1.00 96.44 81 ALA A CA 1
ATOM 632 C C . ALA A 1 81 ? -8.381 5.315 3.365 1.00 96.44 81 ALA A C 1
ATOM 634 O O . ALA A 1 81 ? -7.978 5.151 2.217 1.00 96.44 81 ALA A O 1
ATOM 635 N N . ALA A 1 82 ? -7.569 5.771 4.324 1.00 97.50 82 ALA A N 1
ATOM 636 C CA . ALA A 1 82 ? -6.174 6.123 4.055 1.00 97.50 82 ALA A CA 1
ATOM 637 C C . ALA A 1 82 ? -5.326 4.905 3.645 1.00 97.50 82 ALA A C 1
ATOM 639 O O . ALA A 1 82 ? -4.476 5.009 2.755 1.00 97.50 82 ALA A O 1
ATOM 640 N N . LEU A 1 83 ? -5.572 3.738 4.247 1.00 97.69 83 LEU A N 1
ATOM 641 C CA . LEU A 1 83 ? -4.934 2.488 3.839 1.00 97.69 83 LEU A CA 1
ATOM 642 C C . LEU A 1 83 ? -5.376 2.083 2.427 1.00 97.69 83 LEU A C 1
ATOM 644 O O . LEU A 1 83 ? -4.543 1.660 1.627 1.00 97.69 83 LEU A O 1
ATOM 648 N N . LEU A 1 84 ? -6.656 2.258 2.089 1.00 98.00 84 LEU A N 1
ATOM 649 C CA . LEU A 1 84 ? -7.178 2.001 0.747 1.00 98.00 84 LEU A CA 1
ATOM 650 C C . LEU A 1 84 ? -6.472 2.862 -0.302 1.00 98.00 84 LEU A C 1
ATOM 652 O O . LEU A 1 84 ? -5.962 2.305 -1.274 1.00 98.00 84 LEU A O 1
ATOM 656 N N . ASP A 1 85 ? -6.378 4.173 -0.078 1.00 98.00 85 ASP A N 1
ATOM 657 C CA . ASP A 1 85 ? -5.681 5.101 -0.977 1.00 98.00 85 ASP A CA 1
ATOM 658 C C . ASP A 1 85 ? -4.208 4.697 -1.158 1.00 98.00 85 ASP A C 1
ATOM 660 O O . ASP A 1 85 ? -3.688 4.652 -2.275 1.00 98.00 85 ASP A O 1
ATOM 664 N N . THR A 1 86 ? -3.543 4.317 -0.064 1.00 97.88 86 THR A N 1
ATOM 665 C CA . THR A 1 86 ? -2.145 3.862 -0.077 1.00 97.88 86 THR A CA 1
ATOM 666 C C . THR A 1 86 ? -1.961 2.597 -0.927 1.00 97.88 86 THR A C 1
ATOM 668 O O . THR A 1 86 ? -1.086 2.543 -1.797 1.00 97.88 86 THR A O 1
ATOM 671 N N . ILE A 1 87 ? -2.810 1.578 -0.735 1.00 98.06 87 ILE A N 1
ATOM 672 C CA . ILE A 1 87 ? -2.765 0.330 -1.515 1.00 98.06 87 ILE A CA 1
ATOM 673 C C . ILE A 1 87 ? -3.087 0.609 -2.993 1.00 98.06 87 ILE A C 1
ATOM 675 O O . ILE A 1 87 ? -2.460 0.021 -3.879 1.00 98.06 87 ILE A O 1
ATOM 679 N N . GLN A 1 88 ? -4.033 1.508 -3.282 1.00 98.19 88 GLN A N 1
ATOM 680 C CA . GLN A 1 88 ? -4.378 1.911 -4.648 1.00 98.19 88 GLN A CA 1
ATOM 681 C C . GLN A 1 88 ? -3.210 2.601 -5.361 1.00 98.19 88 GLN A C 1
ATOM 683 O O . GLN A 1 88 ? -2.940 2.279 -6.520 1.00 98.19 88 GLN A O 1
ATOM 688 N N . ALA A 1 89 ? -2.483 3.486 -4.677 1.00 97.56 89 ALA A N 1
ATOM 689 C CA . ALA A 1 89 ? -1.306 4.145 -5.236 1.00 97.56 89 ALA A CA 1
ATOM 690 C C . ALA A 1 89 ? -0.198 3.133 -5.576 1.00 97.56 89 ALA A C 1
ATOM 692 O O . ALA A 1 89 ? 0.319 3.130 -6.695 1.00 97.56 89 ALA A O 1
ATOM 693 N N . LEU A 1 90 ? 0.108 2.191 -4.674 1.00 96.00 90 LEU A N 1
ATOM 694 C CA . LEU A 1 90 ? 1.101 1.148 -4.961 1.00 96.00 90 LEU A CA 1
ATOM 695 C C . LEU A 1 90 ? 0.650 0.212 -6.094 1.00 96.00 90 LEU A C 1
ATOM 697 O O . LEU A 1 90 ? 1.459 -0.208 -6.928 1.00 96.00 90 LEU A O 1
ATOM 701 N N . ARG A 1 91 ? -0.648 -0.110 -6.152 1.00 97.19 91 ARG A N 1
ATOM 702 C CA . ARG A 1 91 ? -1.245 -0.898 -7.239 1.00 97.19 91 ARG A CA 1
ATOM 703 C C . ARG A 1 91 ? -1.023 -0.220 -8.585 1.00 97.19 91 ARG A C 1
ATOM 705 O O . ARG A 1 91 ? -0.689 -0.902 -9.551 1.00 97.19 91 ARG A O 1
ATOM 712 N N . GLU A 1 92 ? -1.220 1.089 -8.650 1.00 95.88 92 GLU A N 1
ATOM 713 C CA . GLU A 1 92 ? -1.058 1.876 -9.868 1.00 95.88 92 GLU A CA 1
ATOM 714 C C . GLU A 1 92 ? 0.401 1.896 -10.345 1.00 95.88 92 GLU A C 1
ATOM 716 O O . GLU A 1 92 ? 0.665 1.610 -11.514 1.00 95.88 92 GLU A O 1
ATOM 721 N N . ILE A 1 93 ? 1.358 2.083 -9.431 1.00 92.50 93 ILE A N 1
ATOM 722 C CA . ILE A 1 93 ? 2.795 1.952 -9.727 1.00 92.50 93 ILE A CA 1
ATOM 723 C C . ILE A 1 93 ? 3.102 0.556 -10.300 1.00 92.50 93 ILE A C 1
ATOM 725 O O . ILE A 1 93 ? 3.759 0.428 -11.337 1.00 92.50 93 ILE A O 1
ATOM 729 N N . CYS A 1 94 ? 2.581 -0.509 -9.677 1.00 92.56 94 CYS A N 1
ATOM 730 C CA . CYS A 1 94 ? 2.760 -1.881 -10.165 1.00 92.56 94 CYS A CA 1
ATOM 731 C C . CYS A 1 94 ? 2.142 -2.095 -11.554 1.00 92.56 94 CYS A C 1
ATOM 733 O O . CYS A 1 94 ? 2.757 -2.745 -12.400 1.00 92.56 94 CYS A O 1
ATOM 735 N N . ARG A 1 95 ? 0.954 -1.533 -11.816 1.00 94.00 95 ARG A N 1
ATOM 736 C CA . ARG A 1 95 ? 0.295 -1.587 -13.130 1.00 94.00 95 ARG A CA 1
ATOM 737 C C . ARG A 1 95 ? 1.185 -0.970 -14.206 1.00 94.00 95 ARG A C 1
ATOM 739 O O . ARG A 1 95 ? 1.425 -1.605 -15.229 1.00 94.00 95 ARG A O 1
ATOM 746 N N . ARG A 1 96 ? 1.716 0.230 -13.959 1.00 90.94 96 ARG A N 1
ATOM 747 C CA . ARG A 1 96 ? 2.579 0.948 -14.909 1.00 90.94 96 ARG A CA 1
ATOM 748 C C . ARG A 1 96 ? 3.892 0.210 -15.172 1.00 90.94 96 ARG A C 1
ATOM 750 O O . ARG A 1 96 ? 4.310 0.095 -16.324 1.00 90.94 96 ARG A O 1
ATOM 757 N N . PHE A 1 97 ? 4.518 -0.365 -14.142 1.00 89.19 97 PHE A N 1
ATOM 758 C CA . PHE A 1 97 ? 5.698 -1.218 -14.330 1.00 89.19 97 PHE A CA 1
ATOM 759 C C . PHE A 1 97 ? 5.394 -2.497 -15.111 1.00 89.19 97 PHE A C 1
ATOM 761 O O . PHE A 1 97 ? 6.197 -2.896 -15.956 1.00 89.19 97 PHE A O 1
ATOM 768 N N . TYR A 1 98 ? 4.246 -3.126 -14.862 1.00 89.88 98 TYR A N 1
ATOM 769 C CA . TYR A 1 98 ? 3.803 -4.280 -15.636 1.00 89.88 98 TYR A CA 1
ATOM 770 C C . TYR A 1 98 ? 3.587 -3.908 -17.109 1.00 89.88 98 TYR A C 1
ATOM 772 O O . TYR A 1 98 ? 4.120 -4.564 -17.994 1.00 89.88 98 TYR A O 1
ATOM 780 N N . GLU A 1 99 ? 2.905 -2.803 -17.403 1.00 88.31 99 GLU A N 1
ATOM 781 C CA . GLU A 1 99 ? 2.702 -2.336 -18.781 1.00 88.31 99 GLU A CA 1
ATOM 782 C C . GLU A 1 99 ? 4.012 -2.016 -19.504 1.00 88.31 99 GLU A C 1
ATOM 784 O O . GLU A 1 99 ? 4.149 -2.323 -20.692 1.00 88.31 99 GLU A O 1
ATOM 789 N N . LYS A 1 100 ? 4.988 -1.449 -18.784 1.00 84.62 100 LYS A N 1
ATOM 790 C CA . LYS A 1 100 ? 6.344 -1.217 -19.289 1.00 84.62 100 LYS A CA 1
ATOM 791 C C . LYS A 1 100 ? 7.067 -2.528 -19.603 1.00 84.62 100 LYS A C 1
ATOM 793 O O . LYS A 1 100 ? 7.732 -2.611 -20.634 1.00 84.62 100 LYS A O 1
ATOM 798 N N . SER A 1 101 ? 6.931 -3.549 -18.752 1.00 82.81 101 SER A N 1
ATOM 799 C CA . SER A 1 101 ? 7.572 -4.856 -18.963 1.00 82.81 101 SER A CA 1
ATOM 800 C C . SER A 1 101 ? 6.987 -5.628 -20.150 1.00 82.81 101 SER A C 1
ATOM 802 O O . SER A 1 101 ? 7.701 -6.417 -20.759 1.00 82.81 101 SER A O 1
ATOM 804 N N . GLN A 1 102 ? 5.740 -5.345 -20.544 1.00 85.00 102 GLN A N 1
ATOM 805 C CA . GLN A 1 102 ? 5.098 -5.909 -21.741 1.00 85.00 102 GLN A CA 1
ATOM 806 C C . GLN A 1 102 ? 5.538 -5.246 -23.068 1.00 85.00 102 GLN A C 1
ATOM 808 O O . GLN A 1 102 ? 4.878 -5.417 -24.088 1.00 85.00 102 GLN A 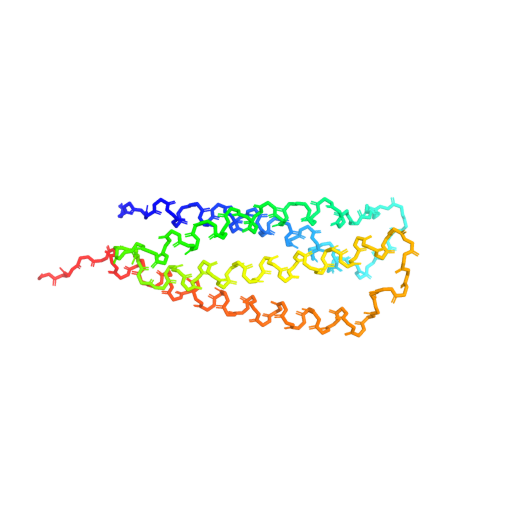O 1
ATOM 813 N N . GLY A 1 103 ? 6.637 -4.481 -23.082 1.00 75.81 103 GLY A N 1
ATOM 814 C CA . GLY A 1 103 ? 7.219 -3.908 -24.306 1.00 75.81 103 GLY A CA 1
ATOM 815 C C . GLY A 1 103 ? 6.905 -2.430 -24.550 1.00 75.81 103 GLY A C 1
ATOM 816 O O . GLY A 1 103 ? 7.358 -1.861 -25.540 1.00 75.81 103 GLY A O 1
ATOM 817 N N . HIS A 1 104 ? 6.197 -1.759 -23.638 1.00 71.62 104 HIS A N 1
ATOM 818 C CA . HIS A 1 104 ? 5.920 -0.325 -23.743 1.00 71.62 104 HIS A CA 1
ATOM 819 C C . HIS A 1 104 ? 6.953 0.524 -22.983 1.00 71.62 104 HIS A C 1
ATOM 821 O O . HIS A 1 104 ? 6.630 1.206 -22.009 1.00 71.62 104 HIS A O 1
ATOM 827 N N . LEU A 1 105 ? 8.213 0.488 -23.423 1.00 61.03 105 LEU A N 1
ATOM 828 C CA . LEU A 1 105 ? 9.357 1.075 -22.704 1.00 61.03 105 LEU A CA 1
ATOM 829 C C . LEU A 1 105 ? 9.232 2.587 -22.414 1.00 61.03 105 LEU A C 1
ATOM 831 O O . LEU A 1 105 ? 9.781 3.051 -21.413 1.00 61.03 105 LEU A O 1
ATOM 835 N N . SER A 1 106 ? 8.486 3.338 -23.233 1.00 68.12 106 SER A N 1
ATOM 836 C CA . SER A 1 106 ? 8.231 4.777 -23.062 1.00 68.12 106 SER A CA 1
ATOM 837 C C . SER A 1 106 ? 7.067 5.120 -22.120 1.00 68.12 106 SER A C 1
ATOM 839 O O . SER A 1 106 ? 6.932 6.281 -21.750 1.00 68.12 106 SER A O 1
ATOM 841 N N . LYS A 1 107 ? 6.240 4.149 -21.699 1.00 74.56 107 LYS A N 1
ATOM 842 C CA . LYS A 1 107 ? 4.998 4.410 -20.938 1.00 74.56 107 LYS A CA 1
ATOM 843 C C . LYS A 1 107 ? 5.183 4.707 -19.452 1.00 74.56 107 LYS A C 1
ATOM 845 O O . LYS A 1 107 ? 4.211 5.054 -18.794 1.00 74.56 107 LYS A O 1
ATOM 850 N N . TYR A 1 108 ? 6.393 4.558 -18.912 1.00 84.25 108 TYR A N 1
ATOM 851 C CA . TYR A 1 108 ? 6.655 4.959 -17.530 1.00 84.25 108 TYR A CA 1
ATOM 852 C C . TYR A 1 108 ? 8.074 5.522 -17.365 1.00 84.25 108 TYR A C 1
ATOM 854 O O . TYR A 1 108 ? 9.017 4.782 -17.026 1.00 84.25 108 TYR A O 1
ATOM 862 N N . PRO A 1 109 ? 8.255 6.814 -17.704 1.00 86.75 109 PRO A N 1
ATOM 863 C CA . PRO A 1 109 ? 9.496 7.550 -17.497 1.00 86.75 109 PRO A CA 1
ATOM 864 C C . PRO A 1 109 ? 9.850 7.672 -16.012 1.00 86.75 109 PRO A C 1
ATOM 866 O O . PRO A 1 109 ? 8.981 7.675 -15.143 1.00 86.75 109 PRO A O 1
ATOM 869 N N . MET A 1 110 ? 11.141 7.850 -15.716 1.00 83.88 110 MET A N 1
ATOM 870 C CA . MET A 1 110 ? 11.622 7.971 -14.333 1.00 83.88 110 MET A CA 1
ATOM 871 C C . MET A 1 110 ? 11.011 9.172 -13.591 1.00 83.88 110 MET A C 1
ATOM 873 O O . MET A 1 110 ? 10.762 9.092 -12.393 1.00 83.88 110 MET A O 1
ATOM 877 N N . ALA A 1 111 ? 10.744 10.276 -14.298 1.00 88.81 111 ALA A N 1
ATOM 878 C CA . ALA A 1 111 ? 10.118 11.460 -13.714 1.00 88.81 111 ALA A CA 1
ATOM 879 C C . ALA A 1 111 ? 8.691 11.176 -13.210 1.00 88.81 111 ALA A C 1
ATOM 881 O O . ALA A 1 111 ? 8.347 11.591 -12.107 1.00 88.81 111 ALA A O 1
ATOM 882 N N . GLU A 1 112 ? 7.896 10.425 -13.980 1.00 90.31 112 GLU A N 1
ATOM 883 C CA . GLU A 1 112 ? 6.555 9.999 -13.560 1.00 90.31 112 GLU A CA 1
ATOM 884 C C . GLU A 1 112 ? 6.625 9.019 -12.392 1.00 90.31 112 GLU A C 1
ATOM 886 O O . GLU A 1 112 ? 5.897 9.182 -11.421 1.00 90.31 112 GLU A O 1
ATOM 891 N N . TYR A 1 113 ? 7.556 8.060 -12.431 1.00 87.81 113 TYR A N 1
ATOM 892 C CA . TYR A 1 113 ? 7.778 7.153 -11.306 1.00 87.81 113 TYR A CA 1
ATOM 893 C C . TYR A 1 113 ? 8.112 7.899 -10.009 1.00 87.81 113 TYR A C 1
ATOM 895 O O . TYR A 1 113 ? 7.525 7.614 -8.970 1.00 87.81 113 TYR A O 1
ATOM 903 N N . ASN A 1 114 ? 9.011 8.884 -10.058 1.00 87.19 114 ASN A N 1
ATOM 904 C CA . ASN A 1 114 ? 9.362 9.681 -8.881 1.00 87.19 114 ASN A CA 1
ATOM 905 C C . ASN A 1 114 ? 8.174 10.510 -8.368 1.00 87.19 114 ASN A C 1
ATOM 907 O O . ASN A 1 114 ? 8.028 10.690 -7.160 1.00 87.19 114 ASN A O 1
ATOM 911 N N . ALA A 1 115 ? 7.329 11.019 -9.270 1.00 93.38 115 ALA A N 1
ATOM 912 C CA . ALA A 1 115 ? 6.120 11.742 -8.895 1.00 93.38 115 ALA A CA 1
ATOM 913 C C . ALA A 1 115 ? 5.101 10.816 -8.210 1.00 93.38 115 ALA A C 1
ATOM 915 O O . ALA A 1 115 ? 4.613 11.149 -7.130 1.00 93.38 115 ALA A O 1
ATOM 916 N N . ASP A 1 116 ? 4.842 9.638 -8.783 1.00 91.56 116 ASP A N 1
ATOM 917 C CA . ASP A 1 116 ? 3.949 8.633 -8.200 1.00 91.56 116 ASP A CA 1
ATOM 918 C C . ASP A 1 116 ? 4.469 8.142 -6.844 1.00 91.56 116 ASP A C 1
ATOM 920 O O . ASP A 1 116 ? 3.697 8.008 -5.895 1.00 91.56 116 ASP A O 1
ATOM 924 N N . LEU A 1 117 ? 5.783 7.918 -6.728 1.00 90.62 117 LEU A N 1
ATOM 925 C CA . LEU A 1 117 ? 6.416 7.499 -5.481 1.00 90.62 117 LEU A CA 1
ATOM 926 C C . LEU A 1 117 ? 6.240 8.560 -4.392 1.00 90.62 117 LEU A C 1
ATOM 928 O O . LEU A 1 117 ? 5.863 8.221 -3.276 1.00 90.62 117 LEU A O 1
ATOM 932 N N . LYS A 1 118 ? 6.413 9.844 -4.723 1.00 94.00 118 LYS A N 1
ATOM 933 C CA . LYS A 1 118 ? 6.184 10.948 -3.782 1.00 94.00 118 LYS A CA 1
ATOM 934 C C . LYS A 1 118 ? 4.729 11.015 -3.308 1.00 94.00 118 LYS A C 1
ATOM 936 O O . LYS A 1 118 ? 4.477 11.275 -2.132 1.00 94.00 118 LYS A O 1
ATOM 941 N N . VAL A 1 119 ? 3.765 10.794 -4.206 1.00 96.88 119 VAL A N 1
ATOM 942 C CA . VAL A 1 119 ? 2.339 10.719 -3.840 1.00 96.88 119 VAL A CA 1
ATOM 943 C C . VAL A 1 119 ? 2.097 9.537 -2.903 1.00 96.88 119 VAL A C 1
ATOM 945 O O . VAL A 1 119 ? 1.479 9.701 -1.852 1.00 96.88 119 VAL A O 1
ATOM 948 N N . TYR A 1 120 ? 2.624 8.366 -3.255 1.00 95.12 120 TYR A N 1
ATOM 949 C CA . TYR A 1 120 ? 2.528 7.154 -2.450 1.00 95.12 120 TYR A CA 1
ATOM 950 C C . TYR A 1 120 ? 3.134 7.332 -1.046 1.00 95.12 120 TYR A C 1
ATOM 952 O O . TYR A 1 120 ? 2.485 6.990 -0.061 1.00 95.12 120 TYR A O 1
ATOM 960 N N . GLU A 1 121 ? 4.322 7.928 -0.926 1.00 93.06 121 GLU A N 1
ATOM 961 C CA . GLU A 1 121 ? 4.969 8.227 0.361 1.00 93.06 121 GLU A CA 1
ATOM 962 C C . GLU A 1 121 ? 4.124 9.179 1.220 1.00 93.06 121 GLU A C 1
ATOM 964 O O . GLU A 1 121 ? 3.974 8.968 2.423 1.00 93.06 121 GLU A O 1
ATOM 969 N N . GLY A 1 122 ? 3.513 10.200 0.609 1.00 96.50 122 GLY A N 1
ATOM 970 C CA . GLY A 1 122 ? 2.593 11.103 1.303 1.00 96.50 122 GLY A CA 1
ATOM 971 C C . GLY A 1 122 ? 1.359 10.383 1.858 1.00 96.50 122 GLY A C 1
ATOM 972 O O . GLY A 1 122 ? 0.959 10.625 2.999 1.00 96.50 122 GLY A O 1
ATOM 973 N N . LEU A 1 123 ? 0.779 9.464 1.080 1.00 97.19 123 LEU A N 1
ATOM 974 C CA . LEU A 1 123 ? -0.349 8.634 1.514 1.00 97.19 123 LEU A CA 1
ATOM 975 C C . LEU A 1 123 ? 0.053 7.668 2.633 1.00 97.19 123 LEU A C 1
ATOM 977 O O . LEU A 1 123 ? -0.673 7.546 3.620 1.00 97.19 123 LEU A O 1
ATOM 981 N N . LEU A 1 124 ? 1.232 7.051 2.524 1.00 92.75 124 LEU A N 1
ATOM 982 C CA . LEU A 1 124 ? 1.775 6.153 3.539 1.00 92.75 124 LEU A CA 1
ATOM 983 C C . LEU A 1 124 ? 1.963 6.873 4.881 1.00 92.75 124 LEU A C 1
ATOM 985 O O . LEU A 1 124 ? 1.530 6.358 5.911 1.00 92.75 124 LEU A O 1
ATOM 989 N N . ASN A 1 125 ? 2.531 8.084 4.867 1.00 94.50 125 ASN A N 1
ATOM 990 C CA . ASN A 1 125 ? 2.704 8.903 6.071 1.00 94.50 125 ASN A CA 1
ATOM 991 C C . ASN A 1 125 ? 1.356 9.218 6.733 1.00 94.50 125 ASN A C 1
ATOM 993 O O . ASN A 1 125 ? 1.182 8.982 7.927 1.00 94.50 125 ASN A O 1
ATOM 997 N N . LYS A 1 126 ? 0.364 9.657 5.948 1.00 96.00 126 LYS A N 1
ATOM 998 C CA . LYS A 1 126 ? -0.994 9.913 6.449 1.00 96.00 126 LYS A CA 1
ATOM 999 C C . LYS A 1 126 ? -1.635 8.651 7.038 1.00 96.00 126 LYS A C 1
ATOM 1001 O O . LYS A 1 126 ? -2.255 8.700 8.098 1.00 96.00 126 LYS A O 1
ATOM 1006 N N . CYS A 1 127 ? -1.492 7.511 6.361 1.00 93.94 127 CYS A N 1
ATOM 1007 C CA . CYS A 1 127 ? -1.991 6.225 6.843 1.00 93.94 127 CYS A CA 1
ATOM 1008 C C . CYS A 1 127 ? -1.337 5.834 8.178 1.00 93.94 127 CYS A C 1
ATOM 1010 O O . CYS A 1 127 ? -2.018 5.336 9.075 1.00 93.94 127 CYS A O 1
ATOM 1012 N N . GLN A 1 128 ? -0.034 6.078 8.329 1.00 93.88 128 GLN A N 1
ATOM 1013 C CA . GLN A 1 128 ? 0.701 5.815 9.563 1.00 93.88 128 GLN A CA 1
ATOM 1014 C C . GLN A 1 128 ? 0.236 6.722 10.708 1.00 93.88 128 GLN A C 1
ATOM 1016 O O . GLN A 1 128 ? -0.005 6.228 11.808 1.00 93.88 128 GLN A O 1
ATOM 1021 N N . GLU A 1 129 ? 0.064 8.021 10.463 1.00 95.50 129 GLU A N 1
ATOM 1022 C CA . GLU A 1 129 ? -0.450 8.975 11.455 1.00 95.50 129 GLU A CA 1
ATOM 1023 C C . GLU A 1 129 ? -1.830 8.560 11.979 1.00 95.50 129 GLU A C 1
ATOM 1025 O O . GLU A 1 129 ? -2.048 8.504 13.192 1.00 95.50 129 GLU A O 1
ATOM 1030 N N . LEU A 1 130 ? -2.740 8.195 11.072 1.00 94.56 130 LEU A N 1
ATOM 1031 C CA . LEU A 1 130 ? -4.078 7.721 11.424 1.00 94.56 130 LEU A CA 1
ATOM 1032 C C . LEU A 1 130 ? -4.041 6.386 12.173 1.00 94.56 130 LEU A C 1
ATOM 1034 O O . LEU A 1 130 ? -4.772 6.219 13.144 1.00 94.56 130 LEU A O 1
ATOM 1038 N N . GLY A 1 131 ? -3.158 5.461 11.787 1.00 93.06 131 GLY A N 1
ATOM 1039 C CA . GLY A 1 131 ? -2.964 4.201 12.510 1.00 93.06 131 GLY A CA 1
ATOM 1040 C C . GLY A 1 131 ? -2.442 4.416 13.934 1.00 93.06 131 GLY A C 1
ATOM 1041 O O . GLY A 1 131 ? -2.911 3.778 14.875 1.00 93.06 131 GLY A O 1
ATOM 1042 N N . VAL A 1 132 ? -1.517 5.362 14.130 1.00 92.81 132 VAL A N 1
ATOM 1043 C CA . VAL A 1 132 ? -1.038 5.754 15.467 1.00 92.81 132 VAL A CA 1
ATOM 1044 C C . VAL A 1 132 ? -2.168 6.367 16.294 1.00 92.81 132 VAL A C 1
ATOM 1046 O O . VAL A 1 132 ? -2.298 6.042 17.475 1.00 92.81 132 VAL A O 1
ATOM 1049 N N . ALA A 1 133 ? -2.991 7.233 15.700 1.00 91.88 133 ALA A N 1
ATOM 1050 C CA . ALA A 1 133 ? -4.141 7.825 16.377 1.00 91.88 133 ALA A CA 1
ATOM 1051 C C . ALA A 1 133 ? -5.169 6.760 16.797 1.00 91.88 133 ALA A C 1
ATOM 1053 O O . ALA A 1 133 ? -5.577 6.740 17.959 1.00 91.88 133 ALA A O 1
ATOM 1054 N N . LEU A 1 134 ? -5.500 5.829 15.897 1.00 90.94 134 LEU A N 1
ATOM 1055 C CA . LEU A 1 134 ? -6.423 4.724 16.158 1.00 90.94 134 LEU A CA 1
ATOM 1056 C C . LEU A 1 134 ? -5.912 3.808 17.280 1.00 90.94 134 LEU A C 1
ATOM 1058 O O . LEU A 1 134 ? -6.646 3.480 18.208 1.00 90.94 134 LEU A O 1
ATOM 1062 N N . ASN A 1 135 ? -4.620 3.466 17.262 1.00 89.50 135 ASN A N 1
ATOM 1063 C CA . ASN A 1 135 ? -4.002 2.668 18.323 1.00 89.50 135 ASN A CA 1
ATOM 1064 C C . ASN A 1 135 ? -4.091 3.351 19.693 1.00 89.50 135 ASN A C 1
ATOM 1066 O O . ASN A 1 135 ? -4.325 2.680 20.698 1.00 89.50 135 ASN A O 1
ATOM 1070 N N . ARG A 1 136 ? -3.932 4.681 19.754 1.00 89.56 136 ARG A N 1
ATOM 1071 C CA . ARG A 1 136 ? -4.097 5.436 21.006 1.00 89.56 136 ARG A CA 1
ATOM 1072 C C . ARG A 1 136 ? -5.529 5.367 21.527 1.00 89.56 136 ARG A C 1
ATOM 1074 O O . ARG A 1 136 ? -5.701 5.295 22.737 1.00 89.56 136 ARG A O 1
ATOM 1081 N N . GLN A 1 137 ? -6.531 5.399 20.651 1.00 86.38 137 GLN A N 1
ATOM 1082 C CA . GLN A 1 137 ? -7.935 5.276 21.056 1.00 86.38 137 GLN A CA 1
ATOM 1083 C C . GLN A 1 137 ? -8.241 3.877 21.594 1.00 86.38 137 GLN A C 1
ATOM 1085 O O . GLN A 1 137 ? -8.741 3.767 22.707 1.00 86.38 137 GLN A O 1
ATOM 1090 N N . LEU A 1 138 ? -7.780 2.825 20.909 1.00 84.56 138 LEU A N 1
ATOM 1091 C CA . LEU A 1 138 ? -7.892 1.443 21.396 1.00 84.56 138 LEU A CA 1
ATOM 1092 C C . LEU A 1 138 ? -7.316 1.261 22.809 1.00 84.56 138 LEU A C 1
ATOM 1094 O O . LEU A 1 138 ? -7.878 0.533 23.624 1.00 84.56 138 LEU A O 1
ATOM 1098 N N . HIS A 1 139 ? -6.202 1.931 23.121 1.00 81.06 139 HIS A N 1
ATOM 1099 C CA . HIS A 1 139 ? -5.595 1.863 24.453 1.00 81.06 139 HIS A CA 1
ATOM 1100 C C . HIS A 1 139 ? -6.375 2.657 25.506 1.00 81.06 139 HIS A C 1
ATOM 1102 O O . HIS A 1 139 ? -6.403 2.237 26.658 1.00 81.06 139 HIS A O 1
ATOM 1108 N N . LYS A 1 140 ? -7.013 3.775 25.137 1.00 78.06 140 LYS A N 1
ATOM 1109 C CA . LYS A 1 140 ? -7.848 4.564 26.056 1.00 78.06 140 LYS A CA 1
ATOM 1110 C C . LYS A 1 140 ? -9.120 3.817 26.449 1.00 78.06 140 LYS A C 1
ATOM 1112 O O . LYS A 1 140 ? -9.426 3.765 27.632 1.00 78.06 140 LYS A O 1
ATOM 1117 N N . ASP A 1 141 ? -9.781 3.173 25.491 1.00 62.53 141 ASP A N 1
ATOM 1118 C CA . ASP A 1 141 ? -11.003 2.394 25.745 1.00 62.53 141 ASP A CA 1
ATOM 1119 C C . ASP A 1 141 ? -10.727 1.089 26.518 1.00 62.53 141 ASP A C 1
ATOM 1121 O O . ASP A 1 141 ? -11.639 0.460 27.049 1.00 62.53 141 ASP A O 1
ATOM 1125 N N . SER A 1 142 ? -9.455 0.683 26.615 1.00 59.69 142 SER A N 1
ATOM 1126 C CA . SER A 1 142 ? -9.015 -0.506 27.358 1.00 59.69 142 SER A CA 1
ATOM 1127 C C . SER A 1 142 ? -8.711 -0.247 28.842 1.00 59.69 142 SER A C 1
ATOM 1129 O O . SER A 1 142 ? -8.485 -1.209 29.579 1.00 59.69 142 SER A O 1
ATOM 1131 N N . VAL A 1 143 ? -8.663 1.014 29.290 1.00 55.84 143 VAL A N 1
ATOM 1132 C CA . VAL A 1 143 ? -8.371 1.380 30.686 1.00 55.84 143 VAL A CA 1
ATOM 1133 C C . VAL A 1 143 ? -9.681 1.784 31.376 1.00 55.84 143 VAL A C 1
ATOM 1135 O O . VAL A 1 143 ? -10.278 2.784 30.978 1.00 55.84 143 VAL A O 1
ATOM 1138 N N . PRO A 1 144 ? -10.158 1.048 32.402 1.00 49.09 144 PRO A N 1
ATOM 1139 C CA . PRO A 1 144 ? -11.309 1.485 33.185 1.00 49.09 144 PRO A CA 1
ATOM 1140 C C . PRO A 1 144 ? -10.953 2.766 33.956 1.00 49.09 144 PRO A C 1
ATOM 1142 O O . PRO A 1 144 ? -9.798 2.909 34.363 1.00 49.09 144 PRO A O 1
ATOM 1145 N N . PRO A 1 145 ? -11.907 3.677 34.216 1.00 48.91 145 PRO A N 1
ATOM 1146 C CA . PRO A 1 145 ? -11.662 4.769 35.148 1.00 48.91 145 PRO A CA 1
ATOM 1147 C C . PRO A 1 145 ? -11.321 4.184 36.527 1.00 48.91 145 PRO A C 1
ATOM 1149 O O . PRO A 1 145 ? -12.097 3.404 37.082 1.00 48.91 145 PRO A O 1
ATOM 1152 N N . GLU A 1 146 ? -10.143 4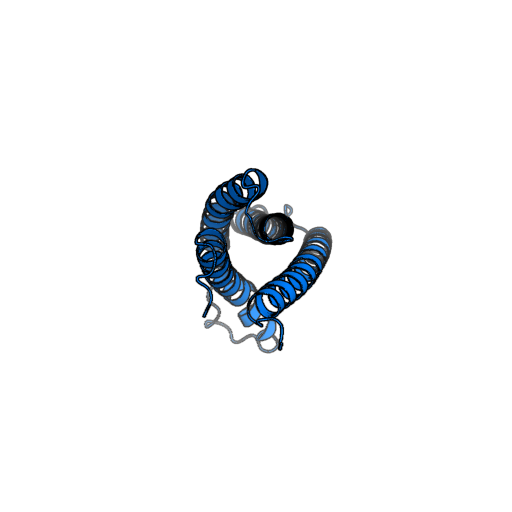.528 37.057 1.00 49.91 146 GLU A N 1
ATOM 1153 C CA . GLU A 1 146 ? -9.817 4.295 38.465 1.00 49.91 146 GLU A CA 1
ATOM 1154 C C . GLU A 1 146 ? -10.799 5.120 39.312 1.00 49.91 146 GLU A C 1
ATOM 1156 O O . GLU A 1 146 ? -10.836 6.348 39.201 1.00 49.91 146 GLU A O 1
ATOM 1161 N N . ASN A 1 147 ? -11.636 4.426 40.091 1.00 45.06 147 ASN A N 1
ATOM 1162 C CA . ASN A 1 147 ? -12.460 5.016 41.151 1.00 45.06 147 ASN A CA 1
ATOM 1163 C C . ASN A 1 147 ? -11.629 5.215 42.419 1.00 45.06 147 ASN A C 1
ATOM 1165 O O . ASN A 1 147 ? -10.850 4.289 42.745 1.00 45.06 147 ASN A O 1
#

pLDDT: mean 83.54, std 16.53, range [40.41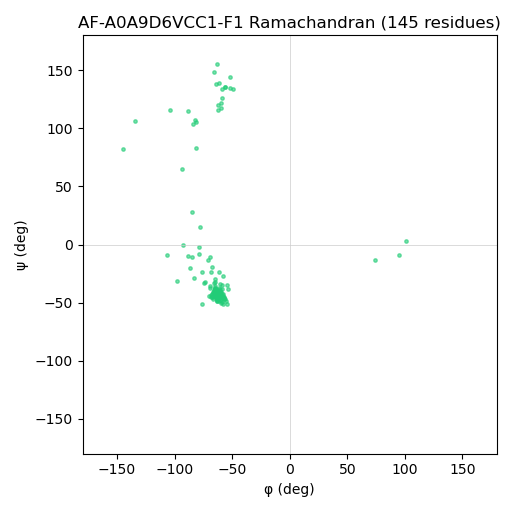, 98.19]

Mean predicted aligned error: 7.75 Å

Secondary structure (DSSP, 8-state):
-PPPPHHHHHHHHHHHHHHHHHHHHHHHHTTTTS--TT--PPP-HHHHHHHHHHHHHHHHHHHHHHHH-TTSPTTHHHHHHHHHHHHHHHHHHHHHHHHHHTT-TTSS-HHHHHHHHHHHHHHHHHHHHHHHHHHHHHHHHTS----

Foldseek 3Di:
DPPDPPLVVVLVVLVVLLVVLVCLVVVVVVVPPDDDPPPDDPRQLVVSLVSLVVSLVVLVVSLVVLVPDPPRQPLPSVLSVLVSVLSVLVSVLSVQVNVCVVPVVVSDDPVNSVVSVVVNVVSVVSSVVSVVVSVVSVVVVVDDPDD